Protein AF-A0A0C2CQ46-F1 (afdb_monomer_lite)

Organism: NCBI:txid51022

Structure (mmCIF, N/CA/C/O backbone):
data_AF-A0A0C2CQ46-F1
#
_entry.id   AF-A0A0C2CQ46-F1
#
loop_
_atom_site.group_PDB
_atom_site.id
_atom_site.type_symbol
_atom_site.label_atom_id
_atom_site.label_alt_id
_atom_site.label_comp_id
_atom_site.label_asym_id
_atom_site.label_entity_id
_atom_site.label_seq_id
_atom_site.pdbx_PDB_ins_code
_atom_site.Cartn_x
_atom_site.Cartn_y
_atom_site.Cartn_z
_atom_site.occupancy
_atom_site.B_iso_or_equiv
_atom_site.auth_seq_id
_atom_site.auth_comp_id
_atom_site.auth_asym_id
_atom_site.auth_atom_id
_atom_site.pdbx_PDB_model_num
ATOM 1 N N . MET A 1 1 ? -12.511 -23.506 19.611 1.00 40.19 1 MET A N 1
ATOM 2 C CA . MET A 1 1 ? -12.411 -22.123 19.089 1.00 40.19 1 MET A CA 1
ATOM 3 C C . MET A 1 1 ? -10.968 -21.816 18.659 1.00 40.19 1 MET A C 1
ATOM 5 O O . MET A 1 1 ? -10.302 -21.014 19.291 1.00 40.19 1 MET A O 1
ATOM 9 N N . GLY A 1 2 ? -10.453 -22.495 17.620 1.00 43.69 2 GLY A N 1
ATOM 10 C CA . GLY A 1 2 ? -9.028 -22.406 17.231 1.00 43.69 2 GLY A CA 1
ATOM 11 C C . GLY A 1 2 ? -8.710 -22.577 15.736 1.00 43.69 2 GLY A C 1
ATOM 12 O O . GLY A 1 2 ? -7.561 -22.422 15.349 1.00 43.69 2 GLY A O 1
ATOM 13 N N . ALA A 1 3 ? -9.704 -22.845 14.881 1.00 45.94 3 ALA A N 1
ATOM 14 C CA . ALA A 1 3 ? -9.476 -23.182 13.470 1.00 45.94 3 ALA A CA 1
ATOM 15 C C . ALA A 1 3 ? -9.467 -21.976 12.502 1.00 45.94 3 ALA A C 1
ATOM 17 O O . ALA A 1 3 ? -9.007 -22.105 11.375 1.00 45.94 3 ALA A O 1
ATOM 18 N N . LEU A 1 4 ? -9.928 -20.789 12.921 1.00 51.19 4 LEU A N 1
ATOM 19 C CA . LEU A 1 4 ? -10.151 -19.664 11.995 1.00 51.19 4 LEU A CA 1
ATOM 20 C C . LEU A 1 4 ? -8.888 -18.860 11.626 1.00 51.19 4 LEU A C 1
ATOM 22 O O . LEU A 1 4 ? -8.921 -18.052 10.704 1.00 51.19 4 LEU A O 1
ATOM 26 N N . ARG A 1 5 ? -7.768 -19.046 12.338 1.00 53.06 5 ARG A N 1
ATOM 27 C CA . ARG A 1 5 ? -6.555 -18.232 12.129 1.00 53.06 5 ARG A CA 1
ATOM 28 C C . ARG A 1 5 ? -5.698 -18.678 10.941 1.00 53.06 5 ARG A C 1
ATOM 30 O O . ARG A 1 5 ? -4.987 -17.850 10.382 1.00 53.06 5 ARG A O 1
ATOM 37 N N . PHE A 1 6 ? -5.781 -19.945 10.533 1.00 55.34 6 PHE A N 1
ATOM 38 C CA . PHE A 1 6 ? -4.992 -20.476 9.413 1.00 55.34 6 PHE A CA 1
ATOM 39 C C . PHE A 1 6 ? -5.612 -20.157 8.042 1.00 55.34 6 PHE A C 1
ATOM 41 O O . PHE A 1 6 ? -4.885 -19.951 7.070 1.00 55.34 6 PHE A O 1
ATOM 48 N N . SER A 1 7 ? -6.944 -20.047 7.965 1.00 62.88 7 SER A N 1
ATOM 49 C CA . SER A 1 7 ? -7.677 -19.804 6.713 1.00 62.88 7 SER A CA 1
ATOM 50 C C . SER A 1 7 ? -7.319 -18.466 6.066 1.00 62.88 7 SER A C 1
ATOM 52 O O . SER A 1 7 ? -7.158 -18.400 4.852 1.00 62.88 7 SER A O 1
ATOM 54 N N . GLY A 1 8 ? -7.131 -17.410 6.867 1.00 69.06 8 GLY A N 1
ATOM 55 C CA . GLY A 1 8 ? -6.790 -16.081 6.349 1.00 69.06 8 GLY A CA 1
ATOM 56 C C . GLY A 1 8 ? -5.393 -16.006 5.722 1.00 69.06 8 GLY A C 1
ATOM 57 O O . GLY A 1 8 ? -5.221 -15.405 4.664 1.00 69.06 8 GLY A O 1
ATOM 58 N N . PHE A 1 9 ? -4.401 -16.663 6.334 1.00 72.12 9 PHE A N 1
ATOM 59 C CA . PHE A 1 9 ? -3.042 -16.744 5.789 1.00 72.12 9 PHE A CA 1
ATOM 60 C C . PHE A 1 9 ? -2.990 -17.623 4.534 1.00 72.12 9 PHE A C 1
ATOM 62 O O . PHE A 1 9 ? -2.388 -17.241 3.533 1.00 72.12 9 PHE A O 1
ATOM 69 N N . SER A 1 10 ? -3.679 -18.768 4.557 1.00 74.00 10 SER A N 1
ATOM 70 C CA . SER A 1 10 ? -3.756 -19.676 3.411 1.00 74.00 10 SER A CA 1
ATOM 71 C C . SER A 1 10 ? -4.451 -19.028 2.205 1.00 74.00 10 SER A C 1
ATOM 73 O O . SER A 1 10 ? -3.924 -19.100 1.099 1.00 74.00 10 SER A O 1
ATOM 75 N N . ALA A 1 11 ? -5.561 -18.311 2.409 1.00 77.56 11 ALA A N 1
ATOM 76 C CA . ALA A 1 11 ? -6.246 -17.577 1.341 1.00 77.56 11 ALA A CA 1
ATOM 77 C C . ALA A 1 11 ? -5.346 -16.507 0.698 1.00 77.56 11 ALA A C 1
ATOM 79 O O . ALA A 1 11 ? -5.301 -16.376 -0.524 1.00 77.56 11 ALA A O 1
ATOM 80 N N . GLN A 1 12 ? -4.579 -15.782 1.513 1.00 79.31 12 GLN A N 1
ATOM 81 C CA . GLN A 1 12 ? -3.670 -14.747 1.027 1.00 79.31 12 GLN A CA 1
ATOM 82 C C . GLN A 1 12 ? -2.484 -15.327 0.248 1.00 79.31 12 GLN A C 1
ATOM 84 O O . GLN A 1 12 ? -2.045 -14.751 -0.746 1.00 79.31 12 GLN A O 1
ATOM 89 N N . LEU A 1 13 ? -1.999 -16.494 0.673 1.00 79.62 13 LEU A N 1
ATOM 90 C CA . LEU A 1 13 ? -0.956 -17.243 -0.018 1.00 79.62 13 LEU A CA 1
ATOM 91 C C . LEU A 1 13 ? -1.436 -17.690 -1.408 1.00 79.62 13 LEU A C 1
ATOM 93 O O . LEU A 1 13 ? -0.728 -17.469 -2.389 1.00 79.62 13 LEU A O 1
ATOM 97 N N . PHE A 1 14 ? -2.655 -18.229 -1.523 1.00 82.38 14 PHE A N 1
ATOM 98 C CA . PHE A 1 14 ? -3.229 -18.605 -2.822 1.00 82.38 14 PHE A CA 1
ATOM 99 C C . PHE A 1 14 ? -3.456 -17.402 -3.749 1.00 82.38 14 PHE A C 1
ATOM 101 O O . PHE A 1 14 ? -3.201 -17.507 -4.947 1.00 82.38 14 PHE A O 1
ATOM 108 N N . MET A 1 15 ? -3.852 -16.246 -3.208 1.00 83.25 15 MET A N 1
ATOM 109 C CA . MET A 1 15 ? -3.967 -14.997 -3.976 1.00 83.25 15 MET A CA 1
ATOM 110 C C . MET A 1 15 ? -2.612 -14.544 -4.541 1.00 83.25 15 MET A C 1
ATOM 112 O O . MET A 1 15 ? -2.523 -14.201 -5.720 1.00 83.25 15 MET A O 1
ATOM 116 N N . CYS A 1 16 ? -1.543 -14.590 -3.738 1.00 81.62 16 CYS A N 1
ATOM 117 C CA . CYS A 1 16 ? -0.193 -14.251 -4.199 1.00 81.62 16 CYS A CA 1
ATOM 118 C C . CYS A 1 16 ? 0.326 -15.234 -5.262 1.00 81.62 16 CYS A C 1
ATOM 120 O O . CYS A 1 16 ? 0.928 -14.797 -6.241 1.00 81.62 16 CYS A O 1
ATOM 122 N N . ILE A 1 17 ? 0.060 -16.540 -5.115 1.00 84.19 17 ILE A N 1
ATOM 123 C CA . ILE A 1 17 ? 0.405 -17.545 -6.137 1.00 84.19 17 ILE A CA 1
ATOM 124 C C . ILE A 1 17 ? -0.359 -17.279 -7.440 1.00 84.19 17 ILE A C 1
ATOM 126 O O . ILE A 1 17 ? 0.241 -17.318 -8.512 1.00 84.19 17 ILE A O 1
ATOM 130 N N . GLY A 1 18 ? -1.657 -16.970 -7.363 1.00 84.44 18 GLY A N 1
ATOM 131 C CA . GLY A 1 18 ? -2.471 -16.641 -8.536 1.00 84.44 18 GLY A CA 1
ATOM 132 C C . GLY A 1 18 ? -1.973 -15.391 -9.265 1.00 84.44 18 GLY A C 1
ATOM 133 O O . GLY A 1 18 ? -1.835 -15.404 -10.487 1.00 84.44 18 GLY A O 1
ATOM 134 N N . ALA A 1 19 ? -1.625 -14.339 -8.522 1.00 84.12 19 ALA A N 1
ATOM 135 C CA . ALA A 1 19 ? -1.043 -13.123 -9.087 1.00 84.12 19 ALA A CA 1
ATOM 136 C C . ALA A 1 19 ? 0.329 -13.382 -9.736 1.00 84.12 19 ALA A C 1
ATOM 138 O O . ALA A 1 19 ? 0.597 -12.866 -10.819 1.00 84.12 19 ALA A O 1
ATOM 139 N N . PHE A 1 20 ? 1.174 -14.216 -9.122 1.00 83.62 20 PHE A N 1
ATOM 140 C CA . PHE A 1 20 ? 2.458 -14.618 -9.700 1.00 83.62 20 PHE A CA 1
ATOM 141 C C . PHE A 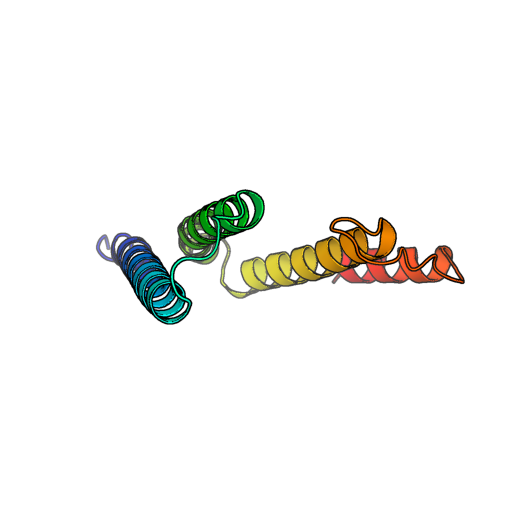1 20 ? 2.280 -15.427 -10.991 1.00 83.62 20 PHE A C 1
ATOM 143 O O . PHE A 1 20 ? 2.957 -15.153 -11.978 1.00 83.62 20 PHE A O 1
ATOM 150 N N . ALA A 1 21 ? 1.338 -16.374 -11.016 1.00 84.75 21 ALA A N 1
ATOM 151 C CA . ALA A 1 21 ? 1.025 -17.153 -12.211 1.00 84.75 21 ALA A CA 1
ATOM 152 C C . ALA A 1 21 ? 0.502 -16.261 -13.349 1.00 84.75 21 ALA A C 1
ATOM 154 O O . ALA A 1 21 ? 0.979 -16.365 -14.477 1.00 84.75 21 ALA A O 1
ATOM 155 N N . ALA A 1 22 ? -0.417 -15.336 -13.053 1.00 85.38 22 ALA A N 1
ATOM 156 C CA . ALA A 1 22 ? -0.917 -14.374 -14.032 1.00 85.38 22 ALA A CA 1
ATO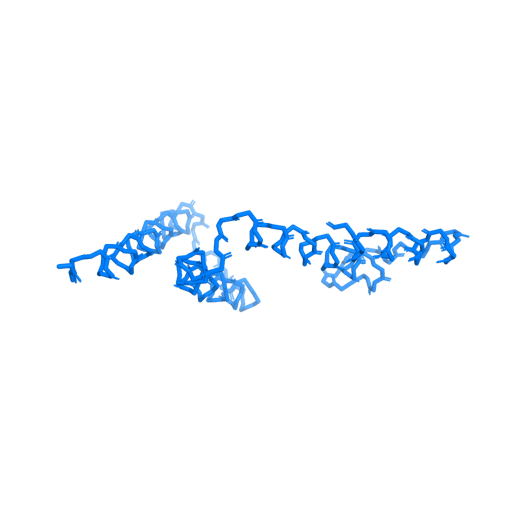M 157 C C . ALA A 1 22 ? 0.204 -13.462 -14.561 1.00 85.38 22 ALA A C 1
ATOM 159 O O . ALA A 1 22 ? 0.313 -13.265 -15.770 1.00 85.38 22 ALA A O 1
ATOM 160 N N . ALA A 1 23 ? 1.077 -12.962 -13.681 1.00 80.81 23 ALA A N 1
ATOM 161 C CA . ALA A 1 23 ? 2.233 -12.166 -14.080 1.00 80.81 23 ALA A CA 1
ATOM 162 C C . ALA A 1 23 ? 3.200 -12.969 -14.966 1.00 80.81 23 ALA A C 1
ATOM 164 O O . ALA A 1 23 ? 3.642 -12.459 -15.991 1.00 80.81 23 ALA A O 1
ATOM 165 N N . ALA A 1 24 ? 3.486 -14.230 -14.628 1.00 81.62 24 ALA A N 1
ATOM 166 C CA . ALA A 1 24 ? 4.344 -15.106 -15.426 1.00 81.62 24 ALA A CA 1
ATOM 167 C C . ALA A 1 24 ? 3.773 -15.364 -16.832 1.00 81.62 24 ALA A C 1
ATOM 169 O O . ALA A 1 24 ? 4.521 -15.323 -17.807 1.00 81.62 24 ALA A O 1
ATOM 170 N N . VAL A 1 25 ? 2.454 -15.559 -16.954 1.00 84.75 25 VAL A N 1
ATOM 171 C CA . VAL A 1 25 ? 1.775 -15.698 -18.255 1.00 84.75 25 VAL A CA 1
ATOM 172 C C . VAL A 1 25 ? 1.887 -14.409 -19.070 1.00 84.75 25 VAL A C 1
ATOM 174 O O . VAL A 1 25 ? 2.274 -14.459 -20.233 1.00 84.75 25 VAL A O 1
ATOM 177 N N . VAL A 1 26 ? 1.608 -13.250 -18.466 1.00 83.00 26 VAL A N 1
ATOM 178 C CA . VAL A 1 26 ? 1.705 -11.950 -19.152 1.00 83.00 26 VAL A CA 1
ATOM 179 C C . VAL A 1 26 ? 3.140 -11.664 -19.602 1.00 83.00 26 VAL A C 1
ATOM 181 O O . VAL A 1 26 ? 3.340 -11.224 -20.729 1.00 83.00 26 VAL A O 1
ATOM 184 N N . HIS A 1 27 ? 4.143 -11.963 -18.774 1.00 80.62 27 HIS A N 1
ATOM 185 C CA . HIS A 1 27 ? 5.552 -11.819 -19.149 1.00 80.62 27 HIS A CA 1
ATOM 186 C C . HIS A 1 27 ? 5.976 -12.784 -20.267 1.00 80.62 27 HIS A C 1
ATOM 188 O O . HIS A 1 27 ? 6.780 -12.397 -21.113 1.00 80.62 27 HIS A O 1
ATOM 194 N N . GLY A 1 28 ? 5.421 -14.000 -20.298 1.00 77.62 28 GLY A N 1
ATOM 195 C CA . GLY A 1 28 ? 5.651 -14.969 -21.373 1.00 77.62 28 GLY A CA 1
ATOM 196 C C . GLY A 1 28 ? 5.023 -14.561 -22.710 1.00 77.62 28 GLY A C 1
ATOM 197 O O . GLY A 1 28 ? 5.602 -14.839 -23.753 1.00 77.62 28 GLY A O 1
ATOM 198 N N . LEU A 1 29 ? 3.882 -13.863 -22.692 1.00 82.06 29 LEU A N 1
ATOM 199 C CA . LEU A 1 29 ? 3.236 -13.320 -23.898 1.00 82.06 29 LEU A CA 1
ATOM 200 C C . LEU A 1 29 ? 3.924 -12.063 -24.452 1.00 82.06 29 LEU A C 1
ATOM 202 O O . LEU A 1 29 ? 3.661 -11.685 -25.589 1.00 82.06 29 LEU A O 1
ATOM 206 N N . LEU A 1 30 ? 4.762 -11.398 -23.651 1.00 79.00 30 LEU A N 1
ATOM 207 C CA . LEU A 1 30 ? 5.419 -10.137 -24.007 1.00 79.00 30 LEU A CA 1
ATOM 208 C C . LEU A 1 30 ? 6.890 -10.307 -24.432 1.00 79.00 30 LEU A C 1
ATOM 210 O O . LEU A 1 30 ? 7.612 -9.314 -24.468 1.00 79.00 30 LEU A O 1
ATOM 214 N N . ASP A 1 31 ? 7.332 -11.538 -24.721 1.00 70.06 31 ASP A N 1
ATOM 215 C CA . ASP A 1 31 ? 8.696 -11.871 -25.172 1.00 70.06 31 ASP A CA 1
ATOM 216 C C . ASP A 1 31 ? 9.814 -11.349 -24.240 1.00 70.06 31 ASP A C 1
ATOM 218 O O . ASP A 1 31 ? 10.832 -10.826 -24.688 1.00 70.06 31 ASP A O 1
ATOM 222 N N . PHE A 1 32 ? 9.638 -11.505 -22.920 1.00 62.09 32 PHE A N 1
ATOM 223 C CA . PHE A 1 32 ? 10.640 -11.177 -21.887 1.00 62.09 32 PHE A CA 1
ATOM 224 C C . PHE A 1 32 ? 11.292 -9.781 -22.036 1.00 62.09 32 PHE A C 1
ATOM 226 O O . PHE A 1 32 ? 12.497 -9.665 -22.279 1.00 62.09 32 PHE A O 1
ATOM 233 N N . PRO A 1 33 ? 10.532 -8.693 -21.812 1.00 68.50 33 PRO A N 1
ATOM 234 C CA . PRO A 1 33 ? 11.104 -7.354 -21.748 1.00 68.50 33 PRO A CA 1
ATOM 235 C C . PRO A 1 33 ? 12.067 -7.224 -20.550 1.00 68.50 33 PRO A C 1
ATOM 237 O O . PRO A 1 33 ? 11.927 -7.943 -19.554 1.00 68.50 33 PRO A O 1
ATOM 240 N N . PRO A 1 34 ? 13.033 -6.286 -20.598 1.00 68.44 34 PRO A N 1
ATOM 241 C CA . PRO A 1 34 ? 13.995 -6.079 -19.521 1.00 68.44 34 PRO A CA 1
ATOM 242 C C . PRO A 1 34 ? 13.297 -5.807 -18.181 1.00 68.44 34 PRO A C 1
ATOM 244 O O . PRO A 1 34 ? 12.417 -4.952 -18.072 1.00 68.44 34 PRO A O 1
ATOM 247 N N . LEU A 1 35 ? 13.708 -6.551 -17.152 1.00 66.62 35 LEU A N 1
ATOM 248 C CA . LEU A 1 35 ? 13.161 -6.464 -15.800 1.00 66.62 35 LEU A CA 1
ATOM 249 C C . LEU A 1 35 ? 13.388 -5.064 -15.219 1.00 66.62 35 LEU A C 1
ATOM 251 O O . LEU A 1 35 ? 14.505 -4.684 -14.867 1.00 66.62 35 LEU A O 1
ATOM 255 N N . TYR A 1 36 ? 12.311 -4.295 -15.085 1.00 75.12 36 TYR A N 1
ATOM 256 C CA . TYR A 1 36 ? 12.368 -2.973 -14.475 1.00 75.12 36 TYR A CA 1
ATOM 257 C C . TYR A 1 36 ? 12.360 -3.117 -12.946 1.00 75.12 36 TYR A C 1
ATOM 259 O O . TYR A 1 36 ? 11.334 -3.447 -12.349 1.00 75.12 36 TYR A O 1
ATOM 267 N N . GLY A 1 37 ? 13.498 -2.872 -12.288 1.00 77.19 37 GLY A N 1
ATOM 268 C CA . GLY A 1 37 ? 13.653 -3.096 -10.840 1.00 77.19 37 GLY A CA 1
ATOM 269 C C . GLY A 1 37 ? 12.622 -2.357 -9.974 1.00 77.19 37 GLY A C 1
ATOM 270 O O . GLY A 1 37 ? 12.122 -2.910 -8.995 1.00 77.19 37 GLY A O 1
ATOM 271 N N . PHE A 1 38 ? 12.208 -1.149 -10.377 1.00 77.12 38 PHE A N 1
ATOM 272 C CA . PHE A 1 38 ? 11.132 -0.415 -9.697 1.00 77.12 38 PHE A CA 1
ATOM 273 C C . PHE A 1 38 ? 9.775 -1.133 -9.760 1.00 77.12 38 PHE A C 1
ATOM 275 O O . PHE A 1 38 ? 9.019 -1.094 -8.787 1.00 77.12 38 PHE A O 1
ATOM 282 N N . ALA A 1 39 ? 9.475 -1.829 -10.862 1.00 79.81 39 ALA A N 1
ATOM 283 C CA . ALA A 1 39 ? 8.252 -2.616 -10.978 1.00 79.81 39 ALA A CA 1
ATOM 284 C C . ALA A 1 39 ? 8.289 -3.823 -10.025 1.00 79.81 39 ALA A C 1
ATOM 286 O O . ALA A 1 39 ? 7.307 -4.090 -9.332 1.00 79.81 39 ALA A O 1
ATOM 287 N N . MET A 1 40 ? 9.445 -4.483 -9.893 1.00 81.44 40 MET A N 1
ATOM 288 C CA . MET A 1 40 ? 9.615 -5.618 -8.976 1.00 81.44 40 MET A CA 1
ATOM 289 C C . MET A 1 40 ? 9.431 -5.216 -7.506 1.00 81.44 40 MET A C 1
ATOM 291 O O . MET A 1 40 ? 8.734 -5.911 -6.766 1.00 81.44 40 MET A O 1
ATOM 295 N N . ILE A 1 41 ? 9.987 -4.072 -7.088 1.00 86.50 41 ILE A N 1
ATOM 296 C CA . ILE A 1 41 ? 9.830 -3.561 -5.713 1.00 86.50 41 ILE A CA 1
ATOM 297 C C . ILE A 1 41 ? 8.352 -3.308 -5.396 1.00 86.50 41 ILE A C 1
ATOM 299 O O . ILE A 1 41 ? 7.889 -3.657 -4.310 1.00 86.50 41 ILE A O 1
ATOM 303 N N . SER A 1 42 ? 7.588 -2.761 -6.349 1.00 81.44 42 SER A N 1
ATOM 304 C CA . SER A 1 42 ? 6.151 -2.538 -6.159 1.00 81.44 42 SER A CA 1
ATOM 305 C C . SER A 1 42 ? 5.372 -3.847 -5.973 1.00 81.44 42 SER A C 1
ATOM 307 O O . SER A 1 42 ? 4.493 -3.912 -5.116 1.00 81.44 42 SER A O 1
ATOM 309 N N . GLY A 1 43 ? 5.752 -4.910 -6.692 1.00 82.88 43 GLY A N 1
ATOM 310 C CA . GLY A 1 43 ? 5.165 -6.243 -6.548 1.00 82.88 43 GLY A CA 1
ATOM 311 C C . GLY A 1 43 ? 5.448 -6.869 -5.180 1.00 82.88 43 GLY A C 1
ATOM 312 O O . GLY A 1 43 ? 4.532 -7.367 -4.528 1.00 82.88 43 GLY A O 1
ATOM 313 N N . VAL A 1 44 ? 6.691 -6.778 -4.690 1.00 83.56 44 VAL A N 1
ATOM 314 C CA . VAL A 1 44 ? 7.059 -7.266 -3.344 1.00 83.56 44 VAL A CA 1
ATOM 315 C C . VAL A 1 44 ? 6.286 -6.516 -2.258 1.00 83.56 44 VAL A C 1
ATOM 317 O O . VAL A 1 44 ? 5.771 -7.127 -1.316 1.00 83.56 44 VAL A O 1
ATOM 320 N N . LEU A 1 45 ? 6.161 -5.196 -2.400 1.00 84.94 45 LEU A N 1
ATOM 321 C CA . LEU A 1 45 ? 5.437 -4.349 -1.455 1.00 84.94 45 LEU A CA 1
ATOM 322 C C . LEU A 1 45 ? 3.929 -4.646 -1.484 1.00 84.94 45 LEU A C 1
ATOM 324 O O . LEU A 1 45 ? 3.302 -4.721 -0.427 1.00 84.94 45 LEU A O 1
ATOM 328 N N . TRP A 1 46 ? 3.368 -4.921 -2.666 1.00 83.50 46 TRP A N 1
ATOM 329 C CA . TRP A 1 46 ? 1.977 -5.346 -2.830 1.00 83.50 46 TRP A CA 1
ATOM 330 C C . TRP A 1 46 ? 1.702 -6.689 -2.152 1.00 83.50 46 TRP A C 1
ATOM 332 O O . TRP A 1 46 ? 0.747 -6.778 -1.382 1.00 83.50 46 TRP A O 1
ATOM 342 N N . CYS A 1 47 ? 2.546 -7.704 -2.369 1.00 81.94 47 CYS A N 1
ATOM 343 C CA . CYS A 1 47 ? 2.417 -9.016 -1.725 1.00 81.94 47 CYS A CA 1
ATOM 344 C C . CYS A 1 47 ? 2.525 -8.917 -0.197 1.00 81.94 47 CYS A C 1
ATOM 346 O O . CYS A 1 47 ? 1.739 -9.531 0.525 1.00 81.94 47 CYS A O 1
ATOM 348 N N . THR A 1 48 ? 3.466 -8.109 0.298 1.00 83.69 48 THR A N 1
ATOM 349 C CA . THR A 1 48 ? 3.671 -7.893 1.737 1.00 83.69 48 THR A CA 1
ATOM 350 C C . THR A 1 48 ? 2.461 -7.197 2.365 1.00 83.69 48 THR A C 1
ATOM 352 O O . THR A 1 48 ? 1.926 -7.680 3.361 1.00 83.69 48 THR A O 1
ATOM 355 N N . ALA A 1 49 ? 1.962 -6.112 1.762 1.00 82.62 49 ALA A N 1
ATOM 356 C CA . ALA A 1 49 ? 0.780 -5.402 2.255 1.00 82.62 49 ALA A CA 1
ATOM 357 C C . ALA A 1 49 ? -0.455 -6.312 2.301 1.00 82.62 49 ALA A C 1
ATOM 359 O O . ALA A 1 49 ? -1.190 -6.320 3.283 1.00 82.62 49 ALA A O 1
ATOM 360 N N . ASN A 1 50 ? -0.631 -7.136 1.273 1.00 82.31 50 ASN A N 1
ATOM 361 C CA . ASN A 1 50 ? -1.691 -8.129 1.179 1.00 82.31 50 ASN A CA 1
ATOM 362 C C . ASN A 1 50 ? -1.597 -9.206 2.277 1.00 82.31 50 ASN A C 1
ATOM 364 O O . ASN A 1 50 ? -2.600 -9.508 2.925 1.00 82.31 50 ASN A O 1
ATOM 368 N N . ALA A 1 51 ? -0.394 -9.723 2.559 1.00 80.25 51 ALA A N 1
ATOM 369 C CA . ALA A 1 51 ? -0.136 -10.653 3.666 1.00 80.25 51 ALA A CA 1
ATOM 370 C C . ALA A 1 51 ? -0.603 -10.099 5.024 1.00 80.25 51 ALA A C 1
ATOM 372 O O . ALA A 1 51 ? -1.249 -10.811 5.799 1.00 80.25 51 ALA A O 1
ATOM 373 N N . PHE A 1 52 ? -0.318 -8.822 5.289 1.00 79.81 52 PHE A N 1
ATOM 374 C CA . PHE A 1 52 ? -0.688 -8.151 6.536 1.00 79.81 52 PHE A CA 1
ATOM 375 C C . PHE A 1 52 ? -2.136 -7.634 6.555 1.00 79.81 52 PHE A C 1
ATOM 377 O O . PHE A 1 52 ? -2.739 -7.577 7.628 1.00 79.81 52 PHE A O 1
ATOM 384 N N . ALA A 1 53 ? -2.736 -7.318 5.403 1.00 77.94 53 ALA A N 1
ATOM 385 C CA . ALA A 1 53 ? -4.088 -6.760 5.310 1.00 77.94 53 ALA A CA 1
ATOM 386 C C . ALA A 1 53 ? -5.134 -7.664 5.973 1.00 77.94 53 ALA A C 1
ATOM 388 O O . ALA A 1 53 ? -5.919 -7.205 6.803 1.00 77.94 53 ALA A O 1
ATOM 389 N N . ASN A 1 54 ? -5.080 -8.970 5.700 1.00 75.06 54 ASN A N 1
ATOM 390 C CA . ASN A 1 54 ? -6.036 -9.920 6.266 1.00 75.06 54 ASN A CA 1
ATOM 391 C C . ASN A 1 54 ? -5.872 -10.069 7.795 1.00 75.06 54 ASN A C 1
ATOM 393 O O . ASN A 1 54 ? -6.823 -10.327 8.530 1.00 75.06 54 ASN A O 1
ATOM 397 N N . GLN A 1 55 ? -4.662 -9.860 8.316 1.00 75.50 55 GLN A N 1
ATOM 398 C CA . GLN A 1 55 ? -4.375 -9.922 9.754 1.00 75.50 55 GLN A CA 1
ATOM 399 C C . GLN A 1 55 ? -4.887 -8.668 10.477 1.00 75.50 55 GLN A C 1
ATOM 401 O O . GLN A 1 55 ? -5.438 -8.766 11.574 1.00 75.50 55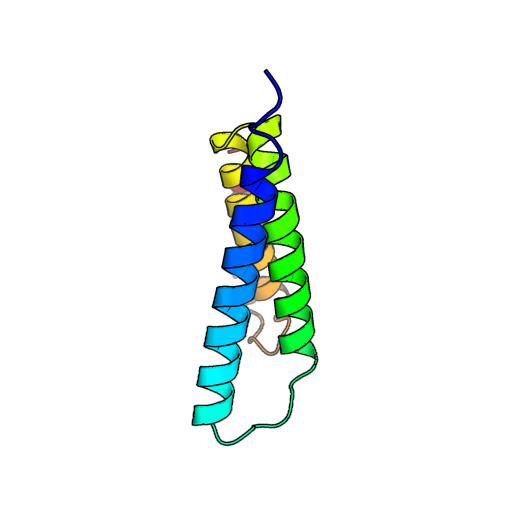 GLN A O 1
ATOM 406 N N . ILE A 1 56 ? -4.754 -7.506 9.837 1.00 78.12 56 ILE A N 1
ATOM 407 C CA . ILE A 1 56 ? -5.237 -6.204 10.316 1.00 78.12 56 ILE A CA 1
ATOM 408 C C . ILE A 1 56 ? -6.769 -6.171 10.315 1.00 78.12 56 ILE A C 1
ATOM 410 O O . ILE A 1 56 ? -7.379 -5.831 11.329 1.00 78.12 56 ILE A O 1
ATOM 414 N N . MET A 1 57 ? -7.396 -6.604 9.219 1.00 81.00 57 MET A N 1
ATOM 415 C CA . MET A 1 57 ? -8.854 -6.681 9.064 1.00 81.00 57 MET A CA 1
ATOM 416 C C . MET A 1 57 ? -9.514 -7.550 10.140 1.00 81.00 57 MET A C 1
ATOM 418 O O . MET A 1 57 ? -10.523 -7.154 10.720 1.00 81.00 57 MET A O 1
ATOM 422 N N . ASN A 1 58 ? -8.900 -8.687 10.482 1.00 77.06 58 ASN A N 1
ATOM 423 C CA . ASN A 1 58 ? -9.388 -9.581 11.536 1.00 77.06 58 ASN A CA 1
ATOM 424 C C . ASN A 1 58 ? -9.232 -9.021 12.965 1.00 77.06 58 ASN A C 1
ATOM 426 O O . ASN A 1 58 ? -9.799 -9.583 13.902 1.00 77.06 58 ASN A O 1
ATOM 430 N N . ARG A 1 59 ? -8.440 -7.959 13.169 1.00 77.06 59 ARG A N 1
ATOM 431 C CA . ARG A 1 59 ? -8.177 -7.363 14.494 1.00 77.06 59 ARG A CA 1
ATOM 432 C C . ARG A 1 59 ? -8.885 -6.028 14.712 1.00 77.06 59 ARG A C 1
ATOM 434 O O . ARG A 1 59 ? -9.367 -5.793 15.812 1.00 77.06 59 ARG A O 1
ATOM 441 N N . LEU A 1 60 ? -8.919 -5.173 13.692 1.00 78.12 60 LEU A N 1
ATOM 442 C CA . LEU A 1 60 ? -9.446 -3.802 13.751 1.00 78.12 60 LEU A CA 1
ATOM 443 C C . LEU A 1 60 ? -10.824 -3.658 13.083 1.00 78.12 60 LEU A C 1
ATOM 445 O O . LEU A 1 60 ? -11.504 -2.661 13.299 1.00 78.12 60 LEU A O 1
ATOM 449 N N . GLY A 1 61 ? -11.248 -4.646 12.291 1.00 79.75 61 GLY A N 1
ATOM 450 C CA . GLY A 1 61 ? -12.483 -4.606 11.511 1.00 79.75 61 GLY A CA 1
ATOM 451 C C . GLY A 1 61 ? -12.274 -4.148 10.062 1.00 79.75 61 GLY A C 1
ATOM 452 O O . GLY A 1 61 ? -11.342 -3.408 9.725 1.00 79.75 61 GLY A O 1
ATOM 453 N N . MET A 1 62 ? -13.170 -4.601 9.180 1.00 81.75 62 MET A N 1
ATOM 454 C CA . MET A 1 62 ? -13.110 -4.341 7.733 1.00 81.75 62 MET A CA 1
ATOM 455 C C . MET A 1 62 ? -13.292 -2.855 7.392 1.00 81.75 62 MET A C 1
ATOM 457 O O . MET A 1 62 ? -12.606 -2.336 6.521 1.00 81.75 62 MET A O 1
ATOM 461 N N . ALA A 1 63 ? -14.185 -2.153 8.096 1.00 83.44 63 ALA A N 1
ATOM 462 C CA . ALA A 1 63 ? -14.498 -0.756 7.792 1.00 83.44 63 ALA A CA 1
ATOM 463 C C . ALA A 1 63 ? -13.301 0.182 8.036 1.00 83.44 63 ALA A C 1
ATOM 465 O O . ALA A 1 63 ? -12.922 0.941 7.150 1.00 83.44 63 ALA A O 1
ATOM 466 N N . LEU A 1 64 ? -12.660 0.079 9.207 1.00 84.00 64 LEU A N 1
ATOM 467 C CA . LEU A 1 64 ? -11.515 0.918 9.583 1.00 84.00 64 LEU A CA 1
ATOM 468 C C . LEU A 1 64 ? -10.297 0.682 8.684 1.00 84.00 64 LEU A C 1
ATOM 470 O O . LEU A 1 64 ? -9.649 1.628 8.246 1.00 84.00 64 LEU A O 1
ATOM 474 N N . SER A 1 65 ? -9.997 -0.580 8.376 1.00 82.44 65 SER A N 1
ATOM 475 C CA . SER A 1 65 ? -8.862 -0.931 7.513 1.00 82.44 65 SER A CA 1
ATOM 476 C C . SER A 1 65 ? -9.039 -0.432 6.074 1.00 82.44 65 SER A C 1
ATOM 478 O O . SER A 1 65 ? -8.082 0.066 5.481 1.00 82.44 65 SER A O 1
ATOM 480 N N . VAL A 1 66 ? -10.257 -0.498 5.528 1.00 84.25 66 VAL A N 1
ATOM 481 C CA . VAL A 1 66 ? -10.574 0.036 4.194 1.00 84.25 66 VAL A CA 1
ATOM 482 C C . VAL A 1 66 ? -10.527 1.566 4.176 1.00 84.25 66 VAL A C 1
ATOM 484 O O . VAL A 1 66 ? -10.006 2.134 3.217 1.00 84.25 66 VAL A O 1
ATOM 487 N N . LEU A 1 67 ? -11.001 2.246 5.223 1.00 87.00 67 LEU A N 1
ATOM 488 C CA . LEU A 1 67 ? -10.897 3.707 5.349 1.00 87.00 67 LEU A CA 1
ATOM 489 C C . LEU A 1 67 ? -9.438 4.168 5.292 1.00 87.00 67 LEU A C 1
ATOM 491 O O . LEU A 1 67 ? -9.074 4.939 4.407 1.00 87.00 67 LEU A O 1
ATOM 495 N N . VAL A 1 68 ? -8.577 3.596 6.140 1.00 86.38 68 VAL A N 1
ATOM 496 C CA . VAL A 1 68 ? -7.140 3.917 6.160 1.00 86.38 68 VAL A CA 1
ATOM 497 C C . VAL A 1 68 ? -6.499 3.676 4.791 1.00 86.38 68 VAL A C 1
ATOM 499 O O . VAL A 1 68 ? -5.706 4.493 4.326 1.00 86.38 68 VAL A O 1
ATOM 502 N N . TRP A 1 69 ? -6.863 2.589 4.107 1.00 84.44 69 TRP A N 1
ATOM 503 C CA . TRP A 1 69 ? -6.319 2.282 2.784 1.00 84.44 69 TRP A CA 1
ATOM 504 C C . TRP A 1 69 ? -6.703 3.318 1.720 1.00 84.44 69 TRP A C 1
ATOM 506 O O . TRP A 1 69 ? -5.857 3.735 0.923 1.00 84.44 69 TRP A O 1
ATOM 516 N N . ASN A 1 70 ? -7.964 3.755 1.711 1.00 87.31 70 ASN A N 1
ATOM 517 C CA . ASN A 1 70 ? -8.438 4.778 0.781 1.00 87.31 70 ASN A CA 1
ATOM 518 C C . ASN A 1 70 ? -7.783 6.134 1.074 1.00 87.31 70 ASN A C 1
ATOM 520 O O . ASN A 1 70 ? -7.265 6.764 0.152 1.00 87.31 70 ASN A O 1
ATOM 524 N N . THR A 1 71 ? -7.687 6.530 2.346 1.00 86.69 71 THR A N 1
ATOM 525 C CA . THR A 1 71 ? -7.019 7.775 2.759 1.00 86.69 71 THR A CA 1
ATOM 526 C C . THR A 1 71 ? -5.543 7.780 2.358 1.00 86.69 71 THR A C 1
ATOM 528 O O . THR A 1 71 ? -5.067 8.747 1.760 1.00 86.69 71 THR A O 1
ATOM 531 N N . VAL A 1 72 ? -4.813 6.681 2.592 1.00 86.69 72 VAL A N 1
ATOM 532 C CA . VAL A 1 72 ? -3.405 6.547 2.173 1.00 86.69 72 VAL A CA 1
ATOM 533 C C . VAL A 1 72 ? -3.273 6.564 0.648 1.00 86.69 72 VAL A C 1
ATOM 535 O O . VAL A 1 72 ? -2.359 7.202 0.124 1.00 86.69 72 VAL A O 1
ATOM 538 N N . SER A 1 73 ? -4.183 5.921 -0.086 1.00 86.25 73 SER A N 1
ATOM 539 C CA . SER A 1 73 ? -4.174 5.918 -1.557 1.00 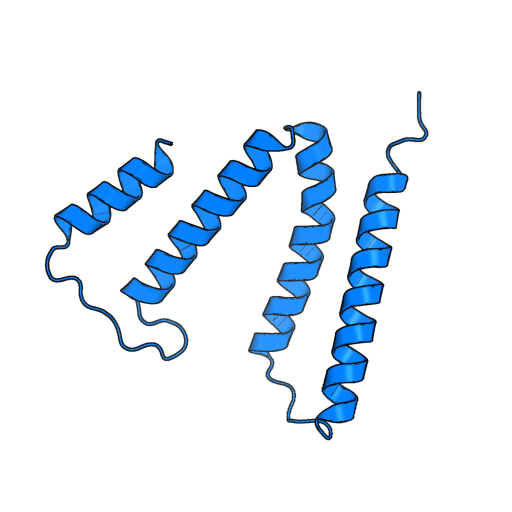86.25 73 SER A CA 1
ATOM 540 C C . SER A 1 73 ? -4.378 7.322 -2.129 1.00 86.25 73 SER A C 1
ATOM 542 O O . SER A 1 73 ? -3.618 7.749 -3.004 1.00 86.25 73 SER A O 1
ATOM 544 N N . CYS A 1 74 ? -5.336 8.074 -1.584 1.00 85.19 74 CYS A N 1
ATOM 545 C CA . CYS A 1 74 ? -5.588 9.467 -1.940 1.00 85.19 74 CYS A CA 1
ATOM 546 C C . CYS A 1 74 ? -4.397 10.372 -1.589 1.00 85.19 74 CYS A C 1
ATOM 548 O O . CYS A 1 74 ? -3.970 11.165 -2.430 1.00 85.19 74 CYS A O 1
ATOM 550 N N . LEU A 1 75 ? -3.797 10.213 -0.405 1.00 84.69 75 LEU A N 1
ATOM 551 C CA . LEU A 1 75 ? -2.629 10.994 0.015 1.00 84.69 75 LEU A CA 1
ATOM 552 C C . LEU A 1 75 ? -1.398 10.703 -0.854 1.00 84.69 75 LEU A C 1
ATOM 554 O O . LEU A 1 75 ? -0.685 11.618 -1.261 1.00 84.69 75 LEU A O 1
ATOM 558 N N . THR A 1 76 ? -1.161 9.433 -1.184 1.00 82.94 76 THR A N 1
ATOM 559 C CA . THR A 1 76 ? -0.045 9.036 -2.054 1.00 82.94 76 THR A CA 1
ATOM 560 C C . THR A 1 76 ? -0.274 9.536 -3.483 1.00 82.94 76 THR A C 1
ATOM 562 O O . THR A 1 76 ? 0.676 9.950 -4.144 1.00 82.94 76 THR A O 1
ATOM 565 N N . GLY A 1 77 ? -1.520 9.528 -3.973 1.00 79.94 77 GLY A N 1
ATOM 566 C CA . GLY A 1 77 ? -1.901 10.125 -5.259 1.00 79.94 77 GLY A CA 1
ATOM 567 C C . GLY A 1 77 ? -1.659 11.635 -5.293 1.00 79.94 77 GLY A C 1
ATOM 568 O O . GLY A 1 77 ? -1.029 12.137 -6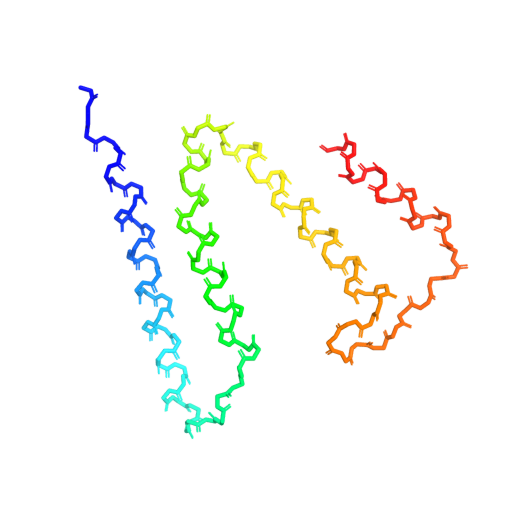.225 1.00 79.94 77 GLY A O 1
ATOM 569 N N . TRP A 1 78 ? -2.061 12.337 -4.232 1.00 79.88 78 TRP A N 1
ATOM 570 C CA . TRP A 1 78 ? -1.764 13.753 -4.042 1.00 79.88 78 TRP A CA 1
ATOM 571 C C . TRP A 1 78 ? -0.254 14.033 -4.038 1.00 79.88 78 TRP A C 1
ATOM 573 O O . TRP A 1 78 ? 0.218 14.868 -4.809 1.00 79.88 78 TRP A O 1
ATOM 583 N N . ALA A 1 79 ? 0.517 13.305 -3.225 1.00 75.88 79 ALA A N 1
ATOM 584 C CA . ALA A 1 79 ? 1.960 13.498 -3.100 1.00 75.88 79 ALA A CA 1
ATOM 585 C C . ALA A 1 79 ? 2.683 13.248 -4.434 1.00 75.88 79 ALA A C 1
ATOM 587 O O . ALA A 1 79 ? 3.520 14.052 -4.848 1.00 75.88 79 ALA A O 1
ATOM 588 N N . LYS A 1 80 ? 2.313 12.182 -5.157 1.00 73.12 80 LYS A N 1
ATOM 589 C CA . LYS A 1 80 ? 2.863 11.884 -6.490 1.00 73.12 80 LYS A CA 1
ATOM 590 C C . LYS A 1 80 ? 2.560 13.001 -7.493 1.00 73.12 80 LYS A C 1
ATOM 592 O O . LYS A 1 80 ? 3.465 13.434 -8.201 1.00 73.12 80 LYS A O 1
ATOM 597 N N . SER A 1 81 ? 1.332 13.524 -7.501 1.00 68.44 81 SER A N 1
ATOM 598 C CA . SER A 1 81 ? 0.933 14.624 -8.389 1.00 68.44 81 SER A CA 1
ATOM 599 C C . SER A 1 81 ? 1.583 15.965 -8.028 1.00 68.44 81 SER A C 1
ATOM 601 O O . SER A 1 81 ? 1.854 16.765 -8.923 1.00 68.44 81 SER A O 1
ATOM 603 N N . ARG A 1 82 ? 1.828 16.233 -6.737 1.00 65.44 82 ARG A N 1
ATOM 604 C CA . ARG A 1 82 ? 2.398 17.502 -6.254 1.00 65.44 82 ARG A CA 1
ATOM 605 C C . ARG A 1 82 ? 3.894 17.612 -6.525 1.00 65.44 82 ARG A C 1
ATOM 607 O O . ARG A 1 82 ? 4.359 18.700 -6.860 1.00 65.44 82 ARG A O 1
ATOM 614 N N . TYR A 1 83 ? 4.621 16.509 -6.355 1.00 66.06 83 TYR A N 1
ATOM 615 C CA . TYR A 1 83 ? 6.077 16.462 -6.504 1.00 66.06 83 TYR A CA 1
ATOM 616 C C . TYR A 1 83 ? 6.539 15.940 -7.872 1.00 66.06 83 TYR A C 1
ATOM 618 O O . TYR A 1 83 ? 7.739 15.914 -8.122 1.00 66.06 83 TYR A O 1
ATOM 626 N N . GLY A 1 84 ? 5.622 15.532 -8.760 1.00 60.06 84 GLY A N 1
ATOM 627 C CA . GLY A 1 84 ? 5.976 15.014 -10.091 1.00 60.06 84 GLY A CA 1
ATOM 628 C C . GLY A 1 84 ? 6.859 13.761 -10.034 1.00 60.06 84 GLY A C 1
ATOM 629 O O . GLY A 1 84 ? 7.661 13.499 -10.930 1.00 60.06 84 GLY A O 1
ATOM 630 N N . LEU A 1 85 ? 6.767 12.997 -8.943 1.00 58.06 85 LEU A N 1
ATOM 631 C CA . LEU A 1 85 ? 7.630 11.846 -8.714 1.00 58.06 85 LEU A CA 1
ATOM 632 C C . LEU A 1 85 ? 7.238 10.727 -9.694 1.00 58.06 85 LEU A C 1
ATOM 634 O O . LEU A 1 85 ? 6.049 10.468 -9.868 1.00 58.06 85 LEU A O 1
ATOM 638 N N . PHE A 1 86 ? 8.228 10.069 -10.310 1.00 59.91 86 PHE A N 1
ATOM 639 C CA . PHE A 1 86 ? 8.089 9.057 -11.381 1.00 59.91 86 PHE A CA 1
ATOM 640 C C . PHE A 1 86 ? 7.866 9.580 -12.819 1.00 59.91 86 PHE A C 1
ATOM 642 O O . PHE A 1 86 ? 7.391 8.831 -13.668 1.00 59.91 86 PHE A O 1
ATOM 649 N N . GLY A 1 87 ? 8.262 10.822 -13.131 1.00 51.84 87 GLY A N 1
ATOM 650 C CA . GLY A 1 87 ? 8.257 11.343 -14.513 1.00 51.84 87 GLY A CA 1
ATOM 651 C C . GLY A 1 87 ? 6.939 11.996 -14.947 1.00 51.84 87 GLY A C 1
ATOM 652 O O . GLY A 1 87 ? 6.728 12.246 -16.131 1.00 51.84 87 GLY A O 1
ATOM 653 N N . LEU A 1 88 ? 6.058 12.286 -13.988 1.00 56.69 88 LEU A N 1
ATOM 654 C CA . LEU A 1 88 ? 4.826 13.042 -14.199 1.00 56.69 88 LEU A CA 1
ATOM 655 C C . LEU A 1 88 ? 5.135 14.552 -14.204 1.00 56.69 88 LEU A C 1
ATOM 657 O O . LEU A 1 88 ? 5.845 15.015 -13.307 1.00 56.69 88 LEU A O 1
ATOM 661 N N . PRO A 1 89 ? 4.603 15.345 -15.156 1.00 56.22 89 PRO A N 1
ATOM 662 C CA . PRO A 1 89 ? 4.760 16.796 -15.132 1.00 56.22 89 PRO A CA 1
ATOM 663 C C . PRO A 1 89 ? 4.167 17.347 -13.832 1.00 56.22 89 PRO A C 1
ATOM 665 O O . PRO A 1 89 ? 3.010 17.081 -13.503 1.00 56.22 89 PRO A O 1
ATOM 668 N N . ALA A 1 90 ? 4.975 18.086 -13.068 1.00 55.50 90 ALA A N 1
ATOM 669 C CA . ALA A 1 90 ? 4.556 18.646 -11.791 1.00 55.50 90 ALA A CA 1
ATOM 670 C C . ALA A 1 90 ? 3.391 19.620 -12.012 1.00 55.50 90 ALA A C 1
ATOM 672 O O . ALA A 1 90 ? 3.567 20.716 -12.546 1.00 55.50 90 ALA A O 1
ATOM 673 N N . ALA A 1 91 ? 2.190 19.225 -11.589 1.00 57.62 91 ALA A N 1
ATOM 674 C CA . ALA A 1 91 ? 1.035 20.106 -11.589 1.00 57.62 91 ALA A CA 1
ATOM 675 C C . ALA A 1 91 ? 1.189 21.083 -10.417 1.00 57.62 91 ALA A C 1
ATOM 677 O O . ALA A 1 91 ? 0.833 20.777 -9.277 1.00 57.62 91 ALA A O 1
ATOM 678 N N . ILE A 1 92 ? 1.788 22.244 -10.688 1.00 56.59 92 ILE A N 1
ATOM 679 C CA . ILE A 1 92 ? 1.908 23.344 -9.728 1.00 56.59 92 ILE A CA 1
ATOM 680 C C . ILE A 1 92 ? 0.482 23.873 -9.487 1.00 56.59 92 ILE A C 1
ATOM 682 O O . ILE A 1 92 ? -0.122 24.419 -10.411 1.00 56.59 92 ILE A O 1
ATOM 686 N N . PRO A 1 93 ? -0.106 23.678 -8.291 1.00 55.41 93 PRO A N 1
ATOM 687 C CA . PRO A 1 93 ? -1.483 24.061 -8.029 1.00 55.41 93 PRO A CA 1
ATOM 688 C C . PRO A 1 93 ? -1.627 25.579 -8.088 1.00 55.41 93 PRO A C 1
ATOM 690 O O . PRO A 1 93 ? -0.844 26.304 -7.478 1.00 55.41 93 PRO A O 1
ATOM 693 N N . VAL A 1 94 ? -2.685 26.040 -8.752 1.00 55.12 94 VAL A N 1
ATOM 694 C CA . VAL A 1 94 ? -3.038 27.462 -8.895 1.00 55.12 94 VAL A CA 1
ATOM 695 C C . VAL A 1 94 ? -3.379 28.109 -7.537 1.00 55.12 94 VAL A C 1
ATOM 697 O O . VAL A 1 94 ? -3.199 29.309 -7.362 1.00 55.12 94 VAL A O 1
ATOM 700 N N . SER A 1 95 ? -3.794 27.317 -6.534 1.00 56.06 95 SER A N 1
ATOM 701 C CA . SER A 1 95 ? -3.923 27.764 -5.139 1.00 56.06 95 SER A CA 1
ATOM 702 C C . SER A 1 95 ? -3.487 26.681 -4.145 1.00 56.06 95 SER A C 1
ATOM 704 O O . SER A 1 95 ? -4.111 25.621 -4.044 1.00 56.06 95 SER A O 1
ATOM 706 N N . THR A 1 96 ? -2.448 26.961 -3.361 1.00 64.00 96 THR A N 1
ATOM 707 C CA . THR A 1 96 ? -1.924 26.054 -2.324 1.00 64.00 96 THR A CA 1
ATOM 708 C C . THR A 1 96 ? -2.921 25.839 -1.175 1.00 64.00 96 THR A C 1
ATOM 710 O O . THR A 1 96 ? -2.987 24.751 -0.613 1.00 64.00 96 THR A O 1
ATOM 713 N N . VAL A 1 97 ? -3.755 26.839 -0.870 1.00 63.22 97 VAL A N 1
ATOM 714 C CA . VAL A 1 97 ? -4.691 26.827 0.271 1.00 63.22 97 VAL A CA 1
ATOM 715 C C . VAL A 1 97 ? -5.820 25.804 0.100 1.00 63.22 97 VAL A C 1
ATOM 717 O O . VAL A 1 97 ? -6.063 25.007 1.002 1.00 63.22 97 VAL A O 1
ATOM 720 N N . LEU A 1 98 ? -6.471 25.764 -1.068 1.00 63.28 98 LEU A N 1
ATOM 721 C CA . LEU A 1 98 ? -7.563 24.817 -1.337 1.00 63.28 98 LEU A CA 1
ATOM 722 C C . LEU A 1 98 ? -7.080 23.360 -1.326 1.00 63.28 98 LEU A C 1
ATOM 724 O O . LEU A 1 98 ? -7.800 22.445 -0.939 1.00 63.28 98 LEU A O 1
ATOM 728 N N . ASN A 1 99 ? -5.827 23.160 -1.724 1.00 71.56 99 ASN A N 1
ATOM 729 C CA . ASN A 1 99 ? -5.212 21.852 -1.786 1.00 71.56 99 ASN A CA 1
ATOM 730 C C . ASN A 1 99 ? -4.929 21.295 -0.373 1.00 71.56 99 ASN A C 1
ATOM 732 O O . ASN A 1 99 ? -5.320 20.171 -0.067 1.00 71.56 99 ASN A O 1
ATOM 736 N N . TYR A 1 100 ? -4.380 22.115 0.532 1.00 72.00 100 TYR A N 1
ATOM 737 C CA . TYR A 1 100 ? -4.222 21.728 1.940 1.00 72.00 100 TYR A CA 1
ATOM 738 C C . TYR A 1 100 ? -5.562 21.538 2.665 1.00 72.00 100 TYR A C 1
ATOM 740 O O . TYR A 1 100 ? -5.678 20.610 3.461 1.00 72.00 100 TYR A O 1
ATOM 748 N N . LEU A 1 101 ? -6.591 22.340 2.363 1.00 75.62 101 LEU A N 1
ATOM 749 C CA . LEU A 1 101 ? -7.937 22.143 2.922 1.00 75.62 101 LEU A CA 1
ATOM 750 C C . LEU A 1 101 ? -8.544 20.789 2.522 1.00 75.62 101 LEU A C 1
ATOM 752 O O . LEU A 1 101 ? -9.121 20.109 3.369 1.00 75.62 101 LEU A O 1
ATOM 756 N N . GLY A 1 102 ? -8.364 20.364 1.267 1.00 74.38 102 GLY A N 1
ATOM 757 C CA . GLY A 1 102 ? -8.795 19.042 0.804 1.00 74.38 102 GLY A CA 1
ATOM 758 C C . GLY A 1 102 ? -8.089 17.891 1.528 1.00 74.38 102 GLY A C 1
ATOM 759 O O . GLY A 1 102 ? -8.726 16.897 1.864 1.00 74.38 102 GLY A O 1
ATOM 760 N N . ILE A 1 103 ? -6.797 18.040 1.839 1.00 80.56 103 ILE A N 1
ATOM 761 C CA . ILE A 1 103 ? -6.035 17.042 2.610 1.00 80.56 103 ILE A CA 1
ATOM 762 C C . ILE A 1 103 ? -6.509 16.990 4.063 1.00 80.56 103 ILE A C 1
ATOM 764 O O . ILE A 1 103 ? -6.663 15.904 4.613 1.00 80.56 103 ILE A O 1
ATOM 768 N N . VAL A 1 104 ? -6.768 18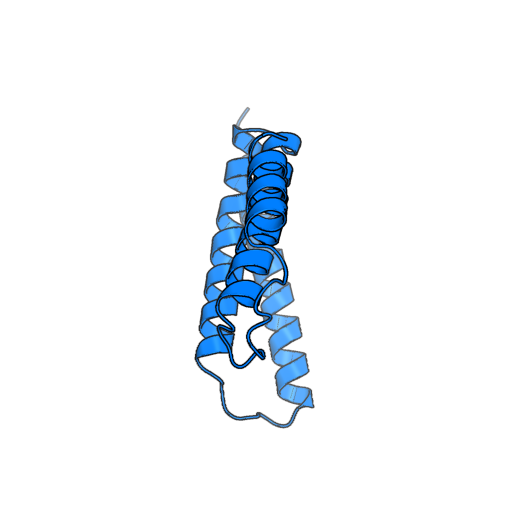.141 4.688 1.00 79.19 104 VAL A N 1
ATOM 769 C CA . VAL A 1 104 ? -7.278 18.194 6.067 1.00 79.19 104 VAL A CA 1
ATOM 770 C C . VAL A 1 104 ? -8.657 17.539 6.159 1.00 79.19 104 VAL A C 1
ATOM 772 O O . VAL A 1 104 ? -8.883 16.742 7.064 1.00 79.19 104 VAL A O 1
ATOM 775 N N . GLY A 1 105 ? -9.548 17.800 5.197 1.00 78.06 105 GLY A N 1
ATOM 776 C CA . GLY A 1 105 ? -10.846 17.126 5.115 1.00 78.06 105 GLY A CA 1
ATOM 777 C C . GLY A 1 105 ? -10.729 15.613 4.898 1.00 78.06 105 GLY A C 1
ATOM 778 O O . GLY A 1 105 ? -11.462 14.856 5.521 1.00 78.06 105 GLY A O 1
ATOM 779 N N . LEU A 1 106 ? -9.774 15.169 4.074 1.00 81.25 106 LEU A N 1
ATOM 780 C CA . LEU A 1 106 ? -9.498 13.749 3.820 1.00 81.25 106 LEU A CA 1
ATOM 781 C C . LEU A 1 106 ? -8.937 13.017 5.053 1.00 81.25 106 LEU A C 1
ATOM 783 O O . LEU A 1 106 ? -9.184 11.831 5.219 1.00 81.25 106 LEU A O 1
ATOM 787 N N . ILE A 1 107 ? -8.145 13.693 5.890 1.00 80.06 107 ILE A N 1
ATOM 788 C CA . ILE A 1 107 ? -7.582 13.107 7.119 1.00 80.06 107 ILE A CA 1
ATOM 789 C C . ILE A 1 107 ? -8.619 13.092 8.255 1.00 80.06 107 ILE A C 1
ATOM 791 O O . ILE A 1 107 ? -8.546 12.239 9.136 1.00 80.06 107 ILE A O 1
ATOM 795 N N . ALA A 1 108 ? -9.557 14.043 8.256 1.00 78.88 108 ALA A N 1
ATOM 796 C CA . ALA A 1 108 ? -10.590 14.159 9.282 1.00 78.88 108 ALA A CA 1
ATOM 797 C C . ALA A 1 108 ? -11.794 13.218 9.077 1.00 78.88 108 ALA A C 1
ATOM 799 O O . ALA A 1 108 ? -12.510 12.962 10.046 1.00 78.88 108 ALA A O 1
ATOM 800 N N . GLY A 1 109 ? -12.035 12.757 7.844 1.00 62.81 109 GLY A N 1
ATOM 801 C CA . GLY A 1 109 ? -13.108 11.820 7.479 1.00 62.81 109 GLY A CA 1
ATOM 802 C C . GLY A 1 109 ? -12.645 10.372 7.428 1.00 62.81 109 GLY A C 1
ATOM 803 O O . GLY A 1 109 ? -13.470 9.504 7.788 1.00 62.81 109 GLY A O 1
#

Sequence (109 aa):
MGALRFSGFSAQLFMCIGAFAAAAVVHGLLDFPPLYGFAMISGVLWCTANAFANQIMNRLGMALSVLVWNTVSCLTGWAKSRYGLFGLPAAIPVSTVLNYLGIVGLIAG

Radius of gyration: 18.64 Å; chains: 1; bounding box: 28×51×44 Å

Foldseek 3Di:
DPDPPVVLQVVLVVVLVVVVVVVVVVCVVVVNDPDDVVVVVVSVVVSVCSNCLSVCCVPVNDVVSVLVVVLVVVVVVLVCQCVVPPPRDNPPDPDPVVSVVVNVVSVVD

InterPro domains:
  IPR010651 Sugar transport protein [PTHR16119] (8-109)
  IPR012435 TMEM144 [PF07857] (7-107)

pLDDT: mean 74.43, std 11.17, range [40.19, 87.31]

Secondary structure (DSSP, 8-state):
--SHHHHHHHHHHHHHHHHHHHHHHHHHHTT-----HHHHHHHHHHHHHHHHHHHHHHHH-HHHHHHHHHHHHHHHHHHHHHHTTTS------S-HHHHHHHHHHHHH-